Protein AF-A0A2W0BH38-F1 (afdb_monomer_lite)

Structure (mmCIF, N/CA/C/O backbone):
data_AF-A0A2W0BH38-F1
#
_entry.id   AF-A0A2W0BH38-F1
#
loop_
_atom_site.group_PDB
_atom_site.id
_atom_site.type_symbol
_atom_site.label_atom_id
_atom_site.label_alt_id
_atom_site.label_comp_id
_atom_site.label_asym_id
_atom_site.label_entity_id
_atom_site.label_seq_id
_atom_site.pdbx_PDB_ins_code
_atom_site.Cartn_x
_atom_site.Cartn_y
_atom_site.Cartn_z
_atom_site.occupancy
_atom_site.B_iso_or_equiv
_atom_site.auth_seq_id
_atom_site.auth_comp_id
_atom_site.auth_asym_id
_atom_site.auth_atom_id
_atom_site.pdbx_PDB_model_num
ATOM 1 N N . GLN A 1 1 ? 4.472 10.800 6.696 1.00 43.41 1 GLN A N 1
ATOM 2 C CA . GLN A 1 1 ? 4.391 9.371 6.323 1.00 43.41 1 GLN A CA 1
ATOM 3 C C . GLN A 1 1 ? 5.410 8.635 7.171 1.00 43.41 1 GLN A C 1
ATOM 5 O O . GLN A 1 1 ? 6.493 9.186 7.317 1.00 43.41 1 GLN A O 1
ATOM 10 N N . LEU A 1 2 ? 5.097 7.481 7.774 1.00 34.66 2 LEU A N 1
ATOM 11 C CA . LEU A 1 2 ? 6.146 6.684 8.421 1.00 34.66 2 LEU A CA 1
ATOM 12 C C . LEU A 1 2 ? 7.184 6.352 7.336 1.00 34.66 2 LEU A C 1
ATOM 14 O O . LEU A 1 2 ? 6.808 5.749 6.326 1.00 34.66 2 LEU A O 1
ATOM 18 N N . PRO A 1 3 ? 8.432 6.825 7.465 1.00 42.97 3 PRO A N 1
ATOM 19 C CA . PRO A 1 3 ? 9.446 6.655 6.437 1.00 42.97 3 PRO A CA 1
ATOM 20 C C . PRO A 1 3 ? 9.825 5.171 6.379 1.00 42.97 3 PRO A C 1
ATOM 22 O O . PRO A 1 3 ? 10.689 4.723 7.119 1.00 42.97 3 PRO A O 1
ATOM 25 N N . GLY A 1 4 ? 9.127 4.375 5.565 1.00 54.72 4 GLY A N 1
ATOM 26 C CA . GLY A 1 4 ? 9.483 2.966 5.373 1.00 54.72 4 GLY A CA 1
ATOM 27 C C . GLY A 1 4 ? 8.396 2.059 4.807 1.00 54.72 4 GLY A C 1
ATOM 28 O O . GLY A 1 4 ? 8.713 1.169 4.028 1.00 54.72 4 GLY A O 1
ATOM 29 N N . VAL A 1 5 ? 7.117 2.282 5.118 1.00 56.16 5 VAL A N 1
ATOM 30 C CA . VAL A 1 5 ? 6.049 1.336 4.737 1.00 56.16 5 VAL A CA 1
ATOM 31 C C . VAL A 1 5 ? 5.108 2.010 3.742 1.00 56.16 5 VAL A C 1
ATOM 33 O O . VAL A 1 5 ? 4.137 2.653 4.127 1.00 56.16 5 VAL A O 1
ATOM 36 N N . GLY A 1 6 ? 5.446 1.948 2.454 1.00 61.84 6 GLY A N 1
ATOM 37 C CA . GLY A 1 6 ? 4.606 2.458 1.365 1.00 61.84 6 GLY A CA 1
ATOM 38 C C . GLY A 1 6 ? 5.381 3.328 0.381 1.00 61.84 6 GLY A C 1
ATOM 39 O O . GLY A 1 6 ? 5.736 2.863 -0.693 1.00 61.84 6 GLY A O 1
ATOM 40 N N . GLY A 1 7 ? 5.685 4.579 0.744 1.00 70.81 7 GLY A N 1
ATOM 41 C CA . GLY A 1 7 ? 6.313 5.531 -0.186 1.00 70.81 7 GLY A CA 1
ATOM 42 C C . GLY A 1 7 ? 7.743 5.157 -0.606 1.00 70.81 7 GLY A C 1
ATOM 43 O O . GLY A 1 7 ? 8.079 5.223 -1.784 1.00 70.81 7 GLY A O 1
ATOM 44 N N . GLY A 1 8 ? 8.581 4.711 0.338 1.00 77.69 8 GLY A N 1
ATOM 45 C CA . GLY A 1 8 ? 9.978 4.345 0.056 1.00 77.69 8 GLY A CA 1
ATOM 46 C C . GLY A 1 8 ? 10.124 3.041 -0.735 1.00 77.69 8 GLY A C 1
ATOM 47 O O . GLY A 1 8 ? 10.885 2.980 -1.698 1.00 77.69 8 GLY A O 1
ATOM 48 N N . SER A 1 9 ? 9.352 2.010 -0.377 1.00 77.56 9 SER A N 1
ATOM 49 C CA . SER A 1 9 ? 9.338 0.727 -1.094 1.00 77.56 9 SER A CA 1
ATOM 50 C C . SER A 1 9 ? 8.739 0.847 -2.498 1.00 77.56 9 SER A C 1
ATOM 52 O O . SER A 1 9 ? 9.202 0.176 -3.422 1.00 77.56 9 SER A O 1
ATOM 54 N N . GLN A 1 10 ? 7.765 1.740 -2.696 1.00 76.44 10 GLN A N 1
ATOM 55 C CA . GLN A 1 10 ? 7.221 2.049 -4.018 1.00 76.44 10 GLN A CA 1
ATOM 56 C C . GLN A 1 10 ? 8.274 2.708 -4.920 1.00 76.44 10 GLN A C 1
ATOM 58 O O . GLN A 1 10 ? 8.430 2.291 -6.064 1.00 76.44 10 GLN A O 1
ATOM 63 N N . LEU A 1 11 ? 9.051 3.668 -4.402 1.00 81.00 11 LEU A N 1
ATOM 64 C CA . LEU A 1 11 ? 10.152 4.282 -5.154 1.00 81.00 11 LEU A CA 1
ATOM 65 C C . LEU A 1 11 ? 11.248 3.266 -5.509 1.00 81.00 11 LEU A C 1
ATOM 67 O O . LEU A 1 11 ? 11.705 3.249 -6.647 1.00 81.00 11 LEU A O 1
ATOM 71 N N . ALA A 1 12 ? 11.616 2.377 -4.581 1.00 83.69 12 ALA A N 1
ATOM 72 C CA . ALA A 1 12 ? 12.574 1.303 -4.854 1.00 83.69 12 ALA A CA 1
ATOM 73 C C . ALA A 1 12 ? 12.076 0.333 -5.942 1.00 83.69 12 ALA A C 1
ATOM 75 O O . ALA A 1 12 ? 12.851 -0.085 -6.798 1.00 83.69 12 ALA A O 1
ATOM 76 N N . THR A 1 13 ? 10.778 0.013 -5.946 1.00 81.31 13 THR A N 1
ATOM 77 C CA . THR A 1 13 ? 10.159 -0.853 -6.965 1.00 81.31 13 THR A CA 1
ATOM 78 C C . THR A 1 13 ? 10.161 -0.189 -8.342 1.00 81.31 13 THR A C 1
ATOM 80 O O . THR A 1 13 ? 10.508 -0.830 -9.331 1.00 81.31 13 THR A O 1
ATOM 83 N N . ILE A 1 14 ? 9.821 1.103 -8.413 1.00 80.19 14 ILE A N 1
ATOM 84 C CA . ILE A 1 14 ? 9.855 1.875 -9.664 1.00 80.19 14 ILE A CA 1
ATOM 85 C C . ILE A 1 14 ? 11.291 1.952 -10.196 1.00 80.19 14 ILE A C 1
ATOM 87 O O . ILE A 1 14 ? 11.513 1.671 -11.370 1.00 80.19 14 ILE A O 1
ATOM 91 N N . ALA A 1 15 ? 12.268 2.240 -9.331 1.00 80.50 15 ALA A N 1
ATOM 92 C CA . ALA A 1 15 ? 13.680 2.286 -9.707 1.00 80.50 15 ALA A CA 1
ATOM 93 C C . ALA A 1 15 ? 14.204 0.925 -10.197 1.00 80.50 15 ALA A C 1
ATOM 95 O O . ALA A 1 15 ? 14.952 0.868 -11.167 1.00 80.50 15 ALA A O 1
ATOM 96 N N . ALA A 1 16 ? 13.785 -0.181 -9.574 1.00 81.88 16 ALA A N 1
ATOM 97 C CA . ALA A 1 16 ? 14.126 -1.523 -10.038 1.00 81.88 16 ALA A CA 1
ATOM 98 C C . ALA A 1 16 ? 13.535 -1.815 -11.429 1.00 81.88 16 ALA A C 1
ATOM 100 O O . ALA A 1 16 ? 14.247 -2.301 -12.303 1.00 81.88 16 ALA A O 1
ATOM 101 N N . LEU A 1 17 ? 12.262 -1.485 -11.664 1.00 78.00 17 LEU A N 1
ATOM 102 C CA . LEU A 1 17 ? 11.625 -1.649 -12.978 1.00 78.00 17 LEU A CA 1
ATOM 103 C C . LEU A 1 17 ? 12.306 -0.798 -14.058 1.00 78.00 17 LEU A C 1
ATOM 105 O O . LEU A 1 17 ? 12.509 -1.274 -15.172 1.00 78.00 17 LEU A O 1
ATOM 109 N N . GLU A 1 18 ? 12.697 0.428 -13.720 1.00 80.12 18 GLU A N 1
ATOM 110 C CA . GLU A 1 18 ? 13.366 1.338 -14.646 1.00 80.12 18 GLU A CA 1
ATOM 111 C C . GLU A 1 18 ? 14.805 0.903 -14.956 1.00 80.12 18 GLU A C 1
ATOM 113 O O . GLU A 1 18 ? 15.205 0.915 -16.111 1.00 80.12 18 GLU A O 1
ATOM 118 N N . HIS A 1 19 ? 15.604 0.536 -13.949 1.00 76.81 19 HIS A N 1
ATOM 119 C CA . HIS A 1 19 ? 17.054 0.353 -14.121 1.00 76.81 19 HIS A CA 1
ATOM 120 C C . HIS A 1 19 ? 17.495 -1.104 -14.301 1.00 76.81 19 HIS A C 1
ATOM 122 O O . HIS A 1 19 ? 18.568 -1.344 -14.846 1.00 76.81 19 HIS A O 1
ATOM 128 N N . ILE A 1 20 ? 16.710 -2.079 -13.834 1.00 83.75 20 ILE A N 1
ATOM 129 C CA . ILE A 1 20 ? 17.053 -3.511 -13.935 1.00 83.75 20 ILE A CA 1
ATOM 130 C C . ILE A 1 20 ? 16.324 -4.156 -15.117 1.00 83.75 20 ILE A C 1
ATOM 132 O O . ILE A 1 20 ? 16.881 -5.025 -15.781 1.00 83.75 20 ILE A O 1
ATOM 136 N N . PHE A 1 21 ? 15.089 -3.725 -15.384 1.00 78.75 21 PHE A N 1
ATOM 137 C CA . PHE A 1 21 ? 14.237 -4.290 -16.435 1.00 78.75 21 PHE A CA 1
ATOM 138 C C . PHE A 1 21 ? 14.084 -3.379 -17.666 1.00 78.75 21 PHE A C 1
ATOM 140 O O . PHE A 1 21 ? 13.369 -3.752 -18.593 1.00 78.75 21 PHE A O 1
ATOM 147 N N . ASP A 1 22 ? 14.751 -2.217 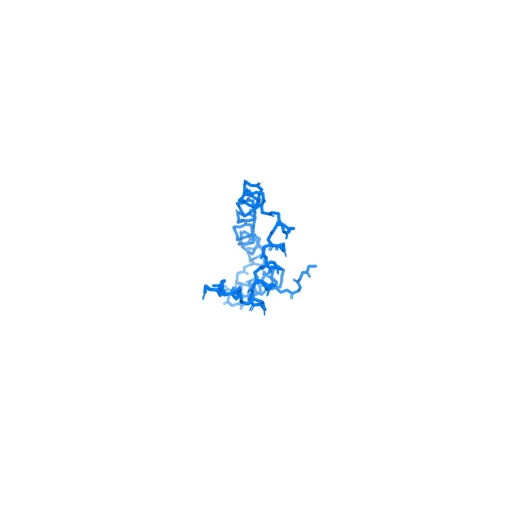-17.675 1.00 80.44 22 ASP A N 1
ATOM 148 C CA . ASP A 1 22 ? 14.763 -1.224 -18.766 1.00 80.44 22 ASP A CA 1
ATOM 149 C C . ASP A 1 22 ? 13.351 -0.792 -19.221 1.00 80.44 22 ASP A C 1
ATOM 151 O O . ASP A 1 22 ? 13.078 -0.505 -20.389 1.00 80.44 22 ASP A O 1
ATOM 155 N N . VAL A 1 23 ? 12.402 -0.784 -18.277 1.00 80.88 23 VAL A N 1
ATOM 156 C CA . VAL A 1 23 ? 11.003 -0.441 -18.544 1.00 80.88 23 VAL A CA 1
ATOM 157 C C . VAL A 1 23 ? 10.868 1.084 -18.661 1.00 80.88 23 VAL A C 1
ATOM 159 O O . VAL A 1 23 ? 11.381 1.810 -17.805 1.00 80.88 23 VAL A O 1
ATOM 162 N N . PRO A 1 24 ? 10.119 1.607 -19.654 1.00 84.56 24 PRO A N 1
ATOM 163 C CA . PRO A 1 24 ? 9.830 3.033 -19.765 1.00 84.56 24 PRO A CA 1
ATOM 164 C C . PRO A 1 24 ? 9.283 3.621 -18.460 1.00 84.56 24 PRO A C 1
ATOM 166 O O . PRO A 1 24 ? 8.400 3.042 -17.826 1.00 84.56 24 PRO A O 1
ATOM 169 N N . LYS A 1 25 ? 9.763 4.812 -18.089 1.00 77.06 25 LYS A N 1
ATOM 170 C CA . LYS A 1 25 ? 9.462 5.472 -16.803 1.00 77.06 25 LYS A CA 1
ATOM 171 C C . LYS A 1 25 ? 7.963 5.588 -16.512 1.00 77.06 25 LYS A C 1
ATOM 173 O O . LYS A 1 25 ? 7.521 5.378 -15.386 1.00 77.06 25 LYS A O 1
ATOM 178 N N . GLU A 1 26 ? 7.177 5.874 -17.547 1.00 82.31 26 GLU A N 1
ATOM 179 C CA . GLU A 1 26 ? 5.715 5.978 -17.472 1.00 82.31 26 GLU A CA 1
ATOM 180 C C . GLU A 1 26 ? 5.066 4.638 -17.082 1.00 82.31 26 GLU A C 1
ATOM 182 O O . GLU A 1 26 ? 4.173 4.585 -16.231 1.00 82.31 26 GLU A O 1
ATOM 187 N N . LEU A 1 27 ? 5.572 3.532 -17.636 1.00 83.06 27 LEU A N 1
ATOM 188 C CA . LEU A 1 27 ? 5.106 2.181 -17.333 1.00 83.06 27 LEU A CA 1
ATOM 189 C C . LEU A 1 27 ? 5.569 1.729 -15.942 1.00 83.06 27 LEU A C 1
ATOM 191 O O . LEU A 1 27 ? 4.762 1.191 -15.187 1.00 83.06 27 LEU A O 1
ATOM 195 N N . ALA A 1 28 ? 6.813 2.016 -15.552 1.00 81.69 28 ALA A N 1
ATOM 196 C CA . ALA A 1 28 ? 7.320 1.702 -14.216 1.00 81.69 28 ALA A CA 1
ATOM 197 C C . ALA A 1 28 ? 6.517 2.422 -13.114 1.00 81.69 28 ALA A C 1
ATOM 199 O O . ALA A 1 28 ? 6.101 1.795 -12.137 1.00 81.69 28 ALA A O 1
ATOM 200 N N . ALA A 1 29 ? 6.218 3.713 -13.304 1.00 82.25 29 ALA A N 1
ATOM 201 C CA . ALA A 1 29 ? 5.403 4.496 -12.377 1.00 82.25 29 ALA A CA 1
ATOM 202 C C . ALA A 1 29 ? 3.962 3.969 -12.275 1.00 82.25 29 ALA A C 1
ATOM 204 O O . ALA A 1 29 ? 3.452 3.795 -11.166 1.00 82.25 29 ALA A O 1
ATOM 205 N N . SER A 1 30 ? 3.319 3.665 -13.410 1.00 84.12 30 SER A N 1
ATOM 206 C CA . SER A 1 30 ? 1.962 3.099 -13.419 1.00 84.12 30 SER A CA 1
ATOM 207 C C . SER A 1 30 ? 1.895 1.737 -12.718 1.00 84.12 30 SER A C 1
ATOM 209 O O . SER A 1 30 ? 0.984 1.497 -11.926 1.00 84.12 30 SER A O 1
ATOM 211 N N . CYS A 1 31 ? 2.905 0.886 -12.915 1.00 83.31 31 CYS A N 1
ATOM 212 C CA . CYS A 1 31 ? 3.023 -0.406 -12.247 1.00 83.31 31 CYS A CA 1
ATOM 213 C C . CYS A 1 31 ? 3.196 -0.241 -10.728 1.00 83.31 31 CYS A C 1
ATOM 215 O O . CYS A 1 31 ? 2.501 -0.892 -9.947 1.00 83.31 31 CYS A O 1
ATOM 217 N N . GLY A 1 32 ? 4.047 0.697 -10.296 1.00 82.75 32 GLY A N 1
ATOM 218 C CA . GLY A 1 32 ? 4.224 1.031 -8.882 1.00 82.75 32 GLY A CA 1
ATOM 219 C C . GLY A 1 32 ? 2.935 1.521 -8.212 1.00 82.75 32 GLY A C 1
ATOM 220 O O . GLY A 1 32 ? 2.622 1.102 -7.099 1.00 82.75 32 GLY A O 1
ATOM 221 N N . ILE A 1 33 ? 2.150 2.358 -8.898 1.00 84.31 33 ILE A N 1
ATOM 222 C CA . ILE A 1 33 ? 0.844 2.831 -8.407 1.00 84.31 33 ILE A CA 1
ATOM 223 C C . ILE A 1 33 ? -0.168 1.682 -8.343 1.00 84.31 33 ILE A C 1
ATOM 225 O O . ILE A 1 33 ? -0.879 1.553 -7.349 1.00 84.31 33 ILE A O 1
ATOM 229 N N . MET A 1 34 ? -0.222 0.825 -9.364 1.00 85.44 34 MET A N 1
ATOM 230 C CA . MET A 1 34 ? -1.125 -0.328 -9.398 1.00 85.44 34 MET A CA 1
ATOM 231 C C . MET A 1 34 ? -0.839 -1.293 -8.241 1.00 85.44 34 MET A C 1
ATOM 233 O O . MET A 1 34 ? -1.755 -1.709 -7.532 1.00 85.44 34 MET A O 1
ATOM 237 N N . LEU A 1 35 ? 0.439 -1.589 -7.992 1.00 83.50 35 LEU A N 1
ATOM 238 C CA . LEU A 1 35 ? 0.873 -2.400 -6.855 1.00 83.50 35 LEU A CA 1
ATOM 239 C C . LEU A 1 35 ? 0.485 -1.758 -5.520 1.00 83.50 35 LEU A C 1
ATOM 241 O O . LEU A 1 35 ? 0.004 -2.453 -4.624 1.00 83.50 35 LEU A O 1
ATOM 245 N N . TRP A 1 36 ? 0.639 -0.440 -5.388 1.00 83.06 36 TRP A N 1
ATOM 246 C CA . TRP A 1 36 ? 0.227 0.289 -4.190 1.00 83.06 36 TRP A CA 1
ATOM 247 C C . TRP A 1 36 ? -1.290 0.220 -3.961 1.00 83.06 36 TRP A C 1
ATOM 249 O O . TRP A 1 36 ? -1.734 -0.082 -2.853 1.00 83.06 36 TRP A O 1
ATOM 259 N N . LEU A 1 37 ? -2.098 0.419 -5.008 1.00 83.75 37 LEU A N 1
ATOM 260 C CA . LEU A 1 37 ? -3.559 0.323 -4.926 1.00 83.75 37 LEU A CA 1
ATOM 261 C C . LEU A 1 37 ? -4.009 -1.082 -4.507 1.00 83.75 37 LEU A C 1
ATOM 263 O O . LEU A 1 37 ? -4.841 -1.228 -3.615 1.00 83.75 37 LEU A O 1
ATOM 267 N N . VAL A 1 38 ? -3.429 -2.126 -5.097 1.00 84.69 38 VAL A N 1
ATOM 268 C CA . VAL A 1 38 ? -3.786 -3.511 -4.761 1.00 84.69 38 VAL A CA 1
ATOM 269 C C . VAL A 1 38 ? -3.388 -3.860 -3.327 1.00 84.69 38 VAL A C 1
ATOM 271 O O . VAL A 1 38 ? -4.172 -4.457 -2.598 1.00 84.69 38 VAL A O 1
ATOM 274 N N . THR A 1 39 ? -2.186 -3.491 -2.894 1.00 80.06 39 THR A N 1
ATOM 275 C CA . THR A 1 39 ? -1.656 -3.939 -1.595 1.00 80.06 39 THR A CA 1
ATOM 276 C C . THR A 1 39 ? -2.165 -3.112 -0.420 1.00 80.06 39 THR A C 1
ATOM 278 O O . THR A 1 39 ? -2.443 -3.668 0.639 1.00 80.06 39 THR A O 1
ATOM 281 N N . PHE A 1 40 ? -2.332 -1.799 -0.594 1.00 73.56 40 PHE A N 1
ATOM 282 C CA . PHE A 1 40 ? -2.794 -0.909 0.470 1.00 73.56 40 PHE A CA 1
ATOM 283 C C . PHE A 1 40 ? -4.277 -0.592 0.346 1.00 73.56 40 PHE A C 1
ATOM 285 O O . PHE A 1 40 ? -5.018 -0.766 1.311 1.00 73.56 40 PHE A O 1
ATOM 292 N N . VAL A 1 41 ? -4.745 -0.155 -0.823 1.00 80.38 41 VAL A N 1
ATOM 293 C CA . VAL A 1 41 ? -6.129 0.325 -0.962 1.00 80.38 41 VAL A CA 1
ATOM 294 C C . VAL A 1 41 ? -7.146 -0.813 -0.950 1.00 80.38 41 VAL A C 1
ATOM 296 O O . VAL A 1 41 ? -8.259 -0.586 -0.496 1.00 80.38 41 VAL A O 1
ATOM 299 N N . ALA A 1 42 ? -6.795 -2.038 -1.351 1.00 80.94 42 ALA A N 1
ATOM 300 C CA . ALA A 1 42 ? -7.713 -3.175 -1.221 1.00 80.94 42 ALA A CA 1
ATOM 301 C C . ALA A 1 42 ? -7.757 -3.753 0.208 1.00 80.94 42 ALA A C 1
ATOM 303 O O . ALA A 1 42 ? -8.817 -4.156 0.686 1.00 80.94 42 ALA A O 1
ATOM 304 N N . VAL A 1 43 ? -6.623 -3.766 0.916 1.00 80.44 43 VAL A N 1
ATOM 305 C CA . VAL A 1 43 ? -6.509 -4.379 2.252 1.00 80.44 43 VAL A CA 1
ATOM 306 C C . VAL A 1 43 ? -6.998 -3.439 3.360 1.00 80.44 43 VAL A C 1
ATOM 308 O O . VAL A 1 43 ? -7.633 -3.886 4.315 1.00 80.44 43 VAL A O 1
ATOM 311 N N . MET A 1 44 ? -6.765 -2.129 3.230 1.00 83.00 44 MET A N 1
ATOM 312 C CA . MET A 1 44 ? -7.205 -1.120 4.203 1.00 83.00 44 MET A CA 1
ATOM 313 C C . MET A 1 44 ? -8.717 -1.092 4.474 1.00 83.00 44 MET A C 1
ATOM 315 O O . MET A 1 44 ? -9.079 -1.101 5.648 1.00 83.00 44 MET A O 1
ATOM 319 N N . PRO A 1 45 ? -9.623 -1.073 3.478 1.00 80.62 45 PRO A N 1
ATOM 320 C CA . PRO A 1 45 ? -11.058 -1.047 3.737 1.00 80.62 45 PRO A CA 1
ATOM 321 C C . PRO A 1 45 ? -11.536 -2.341 4.389 1.00 80.62 45 PRO A C 1
ATOM 323 O O . PRO A 1 45 ? -12.398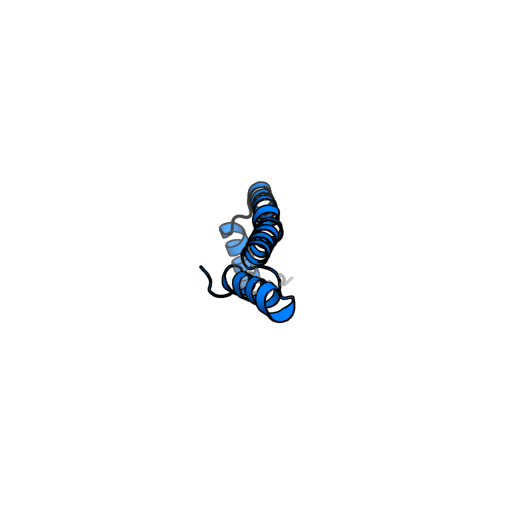 -2.279 5.256 1.00 80.62 45 PRO A O 1
ATOM 326 N N . LEU A 1 46 ? -10.948 -3.492 4.045 1.00 82.12 46 LEU A N 1
ATOM 327 C CA . LEU A 1 46 ? -11.266 -4.758 4.703 1.00 82.12 46 LEU A CA 1
ATOM 328 C C . LEU A 1 46 ? -10.837 -4.739 6.178 1.00 82.12 46 LEU A C 1
ATOM 330 O O . LEU A 1 46 ? -11.641 -5.059 7.051 1.00 82.12 46 LEU A O 1
ATOM 334 N N . GLY A 1 47 ? -9.609 -4.300 6.468 1.00 80.88 47 GLY A N 1
ATOM 335 C CA . GLY A 1 47 ? -9.117 -4.153 7.840 1.00 80.88 47 GLY A CA 1
ATOM 336 C C . GLY A 1 47 ? -9.916 -3.125 8.646 1.00 80.88 47 GLY A C 1
ATOM 337 O O . GLY A 1 47 ? -10.245 -3.365 9.805 1.00 80.88 47 GLY A O 1
ATOM 338 N N . LEU A 1 48 ? -10.294 -2.008 8.022 1.00 82.50 48 LEU A N 1
ATOM 339 C CA . LEU A 1 48 ? -11.122 -0.974 8.640 1.00 82.50 48 LEU A CA 1
ATOM 340 C C . LEU A 1 48 ? -12.546 -1.475 8.913 1.00 82.50 48 LEU A C 1
ATOM 342 O O . LEU A 1 48 ? -13.092 -1.204 9.981 1.00 82.50 48 LEU A O 1
ATOM 346 N N . LEU A 1 49 ? -13.138 -2.220 7.977 1.00 83.31 49 LEU A N 1
ATOM 347 C CA . LEU A 1 49 ? -14.463 -2.815 8.125 1.00 83.31 49 LEU A CA 1
ATOM 348 C C . LEU A 1 49 ? -14.477 -3.843 9.258 1.00 83.31 49 LEU A C 1
ATOM 350 O O . LEU A 1 49 ? -15.371 -3.791 10.096 1.00 83.31 49 LEU A O 1
ATOM 354 N N . LEU A 1 50 ? -13.471 -4.719 9.328 1.00 80.50 50 LEU A N 1
ATOM 355 C CA . LEU A 1 50 ? -13.292 -5.673 10.428 1.00 80.50 50 LEU A CA 1
ATOM 356 C C . LEU A 1 50 ? -13.123 -4.951 11.774 1.00 80.50 50 LEU A C 1
ATOM 358 O O . LEU A 1 50 ? -13.842 -5.251 12.725 1.00 80.50 50 LEU A O 1
ATOM 362 N N . ALA A 1 51 ? -12.261 -3.930 11.834 1.00 78.81 51 ALA A N 1
ATOM 363 C CA . ALA A 1 51 ? -12.062 -3.118 13.036 1.00 78.81 51 ALA A CA 1
ATOM 364 C C . ALA A 1 51 ? -13.346 -2.414 13.504 1.00 78.81 51 ALA A C 1
ATOM 366 O O . ALA A 1 51 ? -13.603 -2.296 14.707 1.00 78.81 51 ALA A O 1
ATOM 367 N N . HIS A 1 52 ? -14.167 -1.959 12.555 1.00 78.81 52 HIS A N 1
ATOM 368 C CA . HIS A 1 52 ? -15.452 -1.337 12.841 1.00 78.81 52 HIS A CA 1
ATOM 369 C C . HIS A 1 52 ? -16.502 -2.357 13.299 1.00 78.81 52 HIS A C 1
ATOM 371 O O . HIS A 1 52 ? -17.207 -2.102 14.277 1.00 78.81 52 HIS A O 1
ATOM 377 N N . HIS A 1 53 ? -16.580 -3.511 12.630 1.00 74.31 53 HIS A N 1
ATOM 378 C CA . HIS A 1 53 ? -17.550 -4.569 12.911 1.00 74.31 53 HIS A CA 1
ATOM 379 C C . HIS A 1 53 ? -17.337 -5.184 14.297 1.00 74.31 53 HIS A C 1
ATOM 381 O O . HIS A 1 53 ? -18.292 -5.373 15.045 1.00 74.31 53 HIS A O 1
ATOM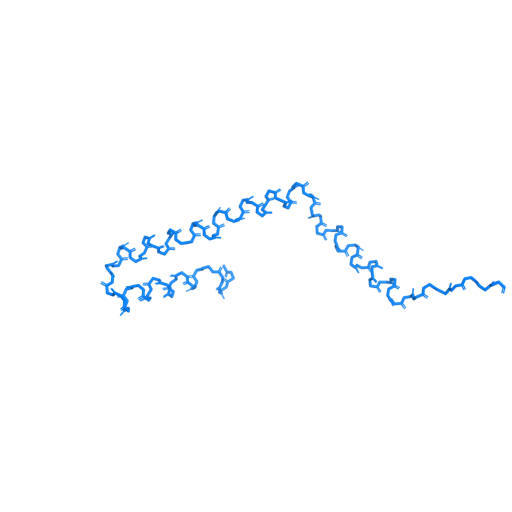 387 N N . GLU A 1 54 ? -16.083 -5.408 14.689 1.00 67.44 54 GLU A N 1
ATOM 388 C CA . GLU A 1 54 ? -15.757 -5.940 16.014 1.00 67.44 54 GLU A CA 1
ATOM 389 C C . GLU A 1 54 ? -15.773 -4.875 17.118 1.00 67.44 54 GLU A C 1
ATOM 391 O O . GLU A 1 54 ? -15.592 -5.207 18.290 1.00 67.44 54 GLU A O 1
ATOM 396 N N . ARG A 1 55 ? -15.994 -3.591 16.777 1.00 64.44 55 ARG A N 1
ATOM 397 C CA . ARG A 1 55 ? -15.785 -2.448 17.683 1.00 64.44 55 ARG A CA 1
ATOM 398 C C . ARG A 1 55 ? -14.543 -2.682 18.543 1.00 64.44 55 ARG 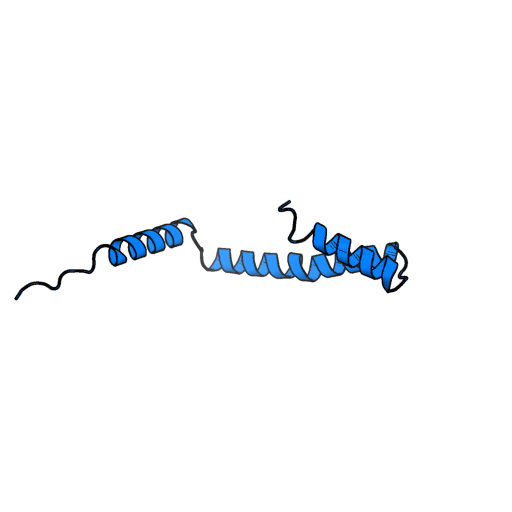A C 1
ATOM 400 O O . ARG A 1 55 ? -14.637 -2.621 19.774 1.00 64.44 55 ARG A O 1
ATOM 407 N N . LEU A 1 56 ? -13.406 -2.963 17.895 1.00 57.75 56 LEU A N 1
ATOM 408 C CA . LEU A 1 56 ? -12.099 -3.133 18.533 1.00 57.75 56 LEU A CA 1
ATOM 409 C C . LEU A 1 56 ? -11.734 -1.818 19.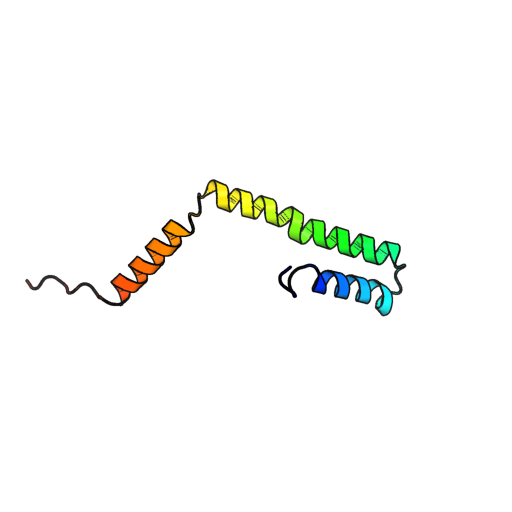227 1.00 57.75 56 LEU A C 1
ATOM 411 O O . LEU A 1 56 ? -11.063 -0.932 18.702 1.00 57.75 56 LEU A O 1
ATOM 415 N N . SER A 1 57 ? -12.293 -1.634 20.417 1.00 59.69 57 SER A N 1
ATOM 416 C CA . SER A 1 57 ? -12.075 -0.470 21.238 1.00 59.69 57 SER A CA 1
ATOM 417 C C . SER A 1 57 ? -10.681 -0.655 21.795 1.00 59.69 57 SER A C 1
ATOM 419 O O . SER A 1 57 ? -10.482 -1.442 22.715 1.00 59.69 57 SER A O 1
ATOM 421 N N . LEU A 1 58 ? -9.714 0.079 21.246 1.00 61.62 58 LEU A N 1
ATOM 422 C CA . LEU A 1 58 ? -8.350 0.133 21.776 1.00 61.62 58 LEU A CA 1
ATOM 423 C C . LEU A 1 58 ? -8.350 0.418 23.290 1.00 61.62 58 LEU A C 1
ATOM 425 O O . LEU A 1 58 ? -7.478 -0.048 24.008 1.00 61.62 58 LEU A O 1
ATOM 429 N N . ARG A 1 59 ? -9.392 1.098 23.797 1.00 64.12 59 ARG A N 1
ATOM 430 C CA . ARG A 1 59 ? -9.655 1.268 25.233 1.00 64.12 59 ARG A CA 1
ATOM 431 C C . ARG A 1 59 ? -10.038 -0.022 25.964 1.00 64.12 59 ARG A C 1
ATOM 433 O O . ARG A 1 59 ? -9.606 -0.191 27.095 1.00 64.12 59 ARG A O 1
ATOM 440 N N . LYS A 1 60 ? -10.851 -0.906 25.373 1.00 65.75 60 LYS A N 1
ATOM 441 C CA . LYS A 1 60 ? -11.176 -2.217 25.965 1.00 65.75 60 LYS A CA 1
AT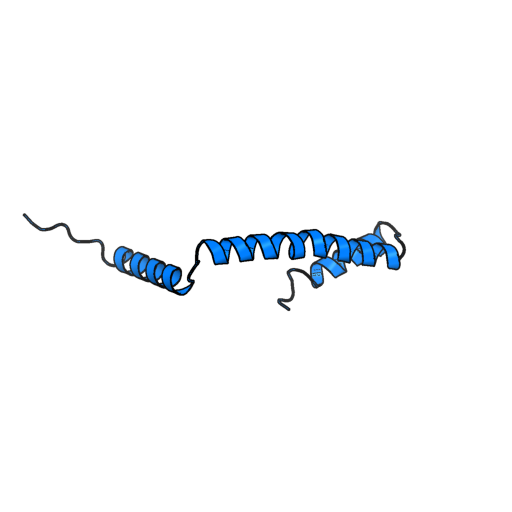OM 442 C C . LYS A 1 60 ? -9.966 -3.142 25.951 1.00 65.75 60 LYS A C 1
ATOM 444 O O . LYS A 1 60 ? -9.634 -3.661 27.003 1.00 65.75 60 LYS A O 1
ATOM 449 N N . LEU A 1 61 ? -9.267 -3.242 24.819 1.00 67.38 61 LEU A N 1
ATOM 450 C CA . LEU A 1 61 ? -8.021 -4.011 24.717 1.00 67.38 61 LEU A CA 1
ATOM 451 C C . LEU A 1 61 ? -6.962 -3.510 25.707 1.00 67.38 61 LEU A C 1
ATOM 453 O O . LEU A 1 61 ? -6.345 -4.310 26.394 1.00 67.38 61 LEU A O 1
ATOM 457 N N . SER A 1 62 ? -6.812 -2.189 25.851 1.00 72.56 62 SER A N 1
ATOM 458 C CA . SER A 1 62 ? -5.903 -1.594 26.839 1.00 72.56 62 SER A CA 1
ATOM 459 C C . SER A 1 62 ? -6.331 -1.850 28.286 1.00 72.56 62 SER A C 1
ATOM 461 O O . SER A 1 62 ? -5.482 -1.846 29.173 1.00 72.56 62 SER A O 1
ATOM 463 N N . LYS A 1 63 ? -7.633 -2.027 28.545 1.00 73.00 63 LYS A N 1
ATOM 464 C CA . LYS A 1 63 ? -8.156 -2.342 29.878 1.00 73.00 63 LYS A CA 1
ATOM 465 C C . LYS A 1 63 ? -7.989 -3.826 30.200 1.00 73.00 63 LYS A C 1
ATOM 467 O O . LYS A 1 63 ? -7.577 -4.146 31.306 1.00 73.00 63 LYS A O 1
ATOM 472 N N . GLU A 1 64 ? -8.254 -4.707 29.239 1.00 76.25 64 GLU A N 1
ATOM 473 C CA . GLU A 1 64 ? -8.014 -6.148 29.364 1.00 76.25 64 GLU A CA 1
ATOM 474 C C . GLU A 1 64 ? -6.523 -6.455 29.511 1.00 76.25 64 GLU A C 1
ATOM 476 O O . GLU A 1 64 ? -6.163 -7.270 30.353 1.00 76.25 64 GLU A O 1
ATOM 481 N N . SER A 1 65 ? -5.645 -5.761 28.779 1.00 76.38 65 SER A N 1
ATOM 482 C CA . SER A 1 65 ? -4.197 -5.919 28.935 1.00 76.38 65 SER A CA 1
ATOM 483 C C . SER A 1 65 ? -3.718 -5.464 30.315 1.00 76.38 65 SER A C 1
ATOM 485 O O . SER A 1 65 ? -2.947 -6.179 30.942 1.00 76.38 65 SER A O 1
ATOM 487 N N . HIS A 1 66 ? -4.217 -4.327 30.822 1.00 73.69 66 HIS A N 1
ATOM 488 C CA . HIS A 1 66 ? -3.902 -3.864 32.181 1.00 73.69 66 HIS A CA 1
ATOM 489 C C . HIS A 1 66 ? -4.416 -4.832 33.254 1.00 73.69 66 HIS A C 1
ATOM 491 O O . HIS A 1 66 ? -3.703 -5.125 34.204 1.00 73.69 66 HIS A O 1
ATOM 497 N N . GLN A 1 67 ? -5.635 -5.360 33.100 1.00 76.50 67 GLN A N 1
ATOM 498 C CA . GLN A 1 67 ? -6.186 -6.346 34.035 1.00 76.50 67 GLN A CA 1
ATOM 499 C C . GLN A 1 67 ? -5.433 -7.678 33.989 1.00 76.50 67 GLN A C 1
ATOM 501 O O . GLN A 1 67 ? -5.254 -8.308 35.026 1.00 76.50 67 GLN A O 1
ATOM 506 N N . ALA A 1 68 ? -4.983 -8.114 32.810 1.00 79.50 68 ALA A N 1
ATOM 507 C CA . ALA A 1 68 ? -4.153 -9.305 32.672 1.00 79.50 68 ALA A CA 1
ATOM 508 C C . ALA A 1 68 ? -2.781 -9.118 33.336 1.00 79.50 68 ALA A C 1
ATOM 510 O O . ALA A 1 68 ? -2.289 -10.043 33.976 1.00 79.50 68 ALA A O 1
ATOM 511 N N . GLU A 1 69 ? -2.194 -7.926 33.229 1.00 74.12 69 GLU A N 1
ATOM 512 C CA . GLU A 1 69 ? -0.937 -7.573 33.891 1.00 74.12 69 GLU A CA 1
ATOM 513 C C . GLU A 1 69 ? -1.104 -7.504 35.421 1.00 74.12 69 GLU A C 1
ATOM 515 O O . GLU A 1 69 ? -0.307 -8.087 36.152 1.00 74.12 69 GLU A O 1
ATOM 520 N N . GLU A 1 70 ? -2.195 -6.912 35.921 1.00 72.88 70 GLU A N 1
ATOM 521 C CA . GLU A 1 70 ? -2.523 -6.856 37.356 1.00 72.88 70 GLU A CA 1
ATOM 522 C C . GLU A 1 70 ? -2.796 -8.252 37.954 1.00 72.88 70 GLU A C 1
ATOM 524 O O . GLU A 1 70 ? -2.245 -8.593 39.001 1.00 72.88 70 GLU A O 1
ATOM 529 N N . ASN A 1 71 ? -3.558 -9.108 37.262 1.00 71.69 71 ASN A N 1
ATOM 530 C CA . ASN A 1 71 ? -3.785 -10.502 37.678 1.00 71.69 71 ASN A CA 1
ATOM 531 C C . ASN A 1 71 ? -2.522 -11.372 37.591 1.00 71.69 71 ASN A C 1
ATOM 533 O O . ASN A 1 71 ? -2.400 -12.345 38.334 1.00 71.69 71 ASN A O 1
ATOM 537 N N . ALA A 1 72 ? -1.595 -11.067 36.680 1.00 71.69 72 ALA A N 1
ATOM 538 C CA . ALA A 1 72 ? -0.318 -11.770 36.592 1.00 71.69 72 ALA A CA 1
ATOM 539 C C . ALA A 1 72 ? 0.640 -11.370 37.728 1.00 71.69 72 ALA A C 1
ATOM 541 O O . ALA A 1 72 ? 1.459 -12.186 38.150 1.00 71.69 72 ALA A O 1
ATOM 542 N N . VAL A 1 73 ? 0.523 -10.139 38.242 1.00 67.62 73 VAL A N 1
ATOM 543 C CA . VAL A 1 73 ? 1.299 -9.634 39.387 1.00 67.62 73 VAL A CA 1
ATOM 544 C C . VAL A 1 73 ? 0.738 -10.127 40.728 1.00 67.62 73 VAL A C 1
ATOM 546 O O . VAL A 1 73 ? 1.514 -10.388 41.648 1.00 67.62 73 VAL A O 1
ATOM 549 N N . PHE A 1 74 ? -0.578 -10.325 40.841 1.00 61.59 74 PHE A N 1
ATOM 550 C CA . PHE A 1 74 ? -1.223 -10.893 42.030 1.00 61.59 74 PHE A CA 1
ATOM 551 C C . PHE A 1 74 ? -1.843 -12.263 41.715 1.00 61.59 74 PHE A C 1
ATOM 553 O O . PHE A 1 74 ? -3.043 -12.338 41.440 1.00 61.59 74 PHE A O 1
ATOM 560 N N . PRO A 1 75 ? -1.076 -13.373 41.769 1.00 58.78 75 PRO A N 1
ATOM 561 C CA . PRO A 1 75 ? -1.675 -14.695 41.667 1.00 58.78 75 PRO A CA 1
ATOM 562 C C . PRO A 1 75 ? -2.643 -14.863 42.839 1.00 58.78 75 PRO A C 1
ATOM 564 O O . PRO A 1 75 ? -2.233 -14.800 43.998 1.00 58.78 75 PRO A O 1
ATOM 567 N N . ALA A 1 76 ? -3.931 -15.025 42.526 1.00 65.38 76 ALA A N 1
ATOM 568 C CA . ALA A 1 76 ? -4.992 -15.206 43.505 1.00 65.38 76 ALA A CA 1
ATOM 569 C C . ALA A 1 76 ? -4.587 -16.285 44.518 1.00 65.38 76 ALA A C 1
ATOM 571 O O . ALA A 1 76 ? -4.492 -17.468 44.185 1.00 65.38 76 ALA A O 1
ATOM 572 N N . THR A 1 77 ? -4.318 -15.867 45.753 1.00 63.69 77 THR A N 1
ATOM 573 C CA . THR A 1 77 ? -4.095 -16.775 46.870 1.00 63.69 77 THR A CA 1
ATOM 574 C C . THR A 1 77 ? -5.358 -17.624 47.037 1.00 63.69 77 THR A C 1
ATOM 576 O O . THR A 1 77 ? -6.446 -17.061 47.193 1.00 63.69 77 THR A O 1
ATOM 579 N N . PRO A 1 78 ? -5.259 -18.967 46.974 1.00 67.75 78 PRO A N 1
ATOM 580 C CA . PRO A 1 78 ? -6.412 -19.823 47.205 1.00 67.75 78 PRO A CA 1
ATOM 581 C C . PRO A 1 78 ? -6.974 -19.556 48.608 1.00 67.75 78 PRO A C 1
ATOM 583 O O . PRO A 1 78 ? -6.189 -19.304 49.529 1.00 67.75 78 PRO A O 1
ATOM 586 N N . PRO A 1 79 ? -8.306 -19.604 48.802 1.00 61.19 79 PRO A N 1
ATOM 587 C CA . PRO A 1 79 ? -8.880 -19.455 50.130 1.00 61.19 79 PRO A CA 1
ATOM 588 C C . PRO A 1 79 ? -8.340 -20.574 51.024 1.00 61.19 79 PRO A C 1
ATOM 590 O O . PRO A 1 79 ? -8.489 -21.755 50.708 1.00 61.19 79 PRO A O 1
ATOM 593 N N . ALA A 1 80 ? -7.678 -20.187 52.115 1.00 61.66 80 ALA A N 1
ATOM 594 C CA . ALA A 1 80 ? -7.259 -21.108 53.158 1.00 61.66 80 ALA A CA 1
ATOM 595 C C . ALA A 1 80 ? -8.522 -21.698 53.805 1.00 61.66 80 ALA A C 1
ATOM 597 O O . ALA A 1 80 ? -9.271 -20.972 54.462 1.00 61.66 80 ALA A O 1
ATOM 598 N N . ILE A 1 81 ? -8.772 -22.982 53.536 1.00 59.72 81 ILE A N 1
ATOM 599 C CA . ILE A 1 81 ? -9.717 -23.824 54.283 1.00 59.72 81 ILE A CA 1
ATOM 600 C C . ILE A 1 81 ? -9.008 -24.327 55.536 1.00 59.72 81 ILE A C 1
ATOM 602 O O . ILE A 1 81 ? -7.845 -24.773 55.396 1.00 59.72 81 ILE A O 1
#

Radius of gyration: 23.38 Å; chains: 1; bounding box: 35×33×74 Å

Secondary structure (DSSP, 8-state):
--TTSSHHHHHHHHHHHHHTS---HHHHHHHHHHHHIIIIITHHHHHHHHHHHTT--HHHHHHHHHHHHHHHHS--PPP--

Foldseek 3Di:
DPPPPQPVVLVVQLCCCCPVVVDPSVVSNVVSVVVSCVPPVVVVVVVVVVCVVVVVPVVVVVVVVVVVVVCVVDVPDPPDD

Sequence (81 aa):
QLPGVGGGSQLATIAALEHIFDVPKELAASCGIMLWLVTFVAVMPLGLLLAHHERLSLRKLSKESHQAEENAVFPATPPAI

pLDDT: mean 73.87, std 10.58, range [34.66, 85.44]